Protein AF-A0A6B3EZ88-F1 (afdb_monomer)

Mean predicted aligned error: 10.44 Å

Sequence (78 aa):
MAEATGPIWLVAANVVLWRRYGELGQELRPGTKAFRGGAKVYVIDTYPGGANEQLTAVSHGPHPGHCRCHACLPFSPG

Solvent-accessible surface area (backbone atoms only — not comparable to full-atom values): 5029 Å² total; per-residue (Å²): 132,84,77,82,83,66,92,75,41,74,48,82,46,69,37,46,52,69,37,66,35,71,79,94,40,74,40,78,40,60,57,43,87,46,52,46,52,71,22,46,36,38,35,43,61,52,51,91,93,50,81,74,85,57,72,48,58,51,65,85,48,78,60,61,97,86,39,88,41,79,69,69,41,82,85,74,85,128

Structure (mmCIF, N/CA/C/O backbone):
data_AF-A0A6B3EZ88-F1
#
_entry.id   AF-A0A6B3EZ88-F1
#
loop_
_atom_site.group_PDB
_atom_site.id
_atom_site.type_symbol
_atom_site.label_atom_id
_atom_site.label_alt_id
_atom_site.label_comp_id
_atom_site.label_asym_id
_atom_site.label_entity_id
_atom_site.label_seq_id
_atom_site.pdbx_PDB_ins_code
_atom_site.Cartn_x
_atom_site.Cartn_y
_atom_site.Cartn_z
_atom_site.occupancy
_atom_site.B_iso_or_equiv
_atom_site.auth_seq_id
_atom_site.auth_comp_id
_atom_site.auth_asym_id
_atom_site.auth_atom_id
_atom_site.pdbx_PDB_model_num
ATOM 1 N N . MET A 1 1 ? 16.489 2.703 -31.220 1.00 39.94 1 MET A N 1
ATOM 2 C CA . MET A 1 1 ? 16.991 2.028 -30.006 1.00 39.94 1 MET A CA 1
ATOM 3 C C . MET A 1 1 ? 15.823 1.244 -29.443 1.00 39.94 1 MET A C 1
ATOM 5 O O . MET A 1 1 ? 14.841 1.868 -29.075 1.00 39.94 1 MET A O 1
ATOM 9 N N . ALA A 1 2 ? 15.853 -0.086 -29.527 1.00 55.91 2 ALA A N 1
ATOM 10 C CA . ALA A 1 2 ? 14.809 -0.913 -28.931 1.00 55.91 2 ALA A CA 1
ATOM 11 C C . ALA A 1 2 ? 15.052 -0.931 -27.420 1.00 55.91 2 ALA A C 1
ATOM 13 O O . ALA A 1 2 ? 16.078 -1.441 -26.972 1.00 55.91 2 ALA A O 1
ATOM 14 N N . GLU A 1 3 ? 14.163 -0.296 -26.665 1.00 62.38 3 GLU A N 1
ATOM 15 C CA . GLU A 1 3 ? 14.127 -0.423 -25.213 1.00 62.38 3 GLU A CA 1
ATOM 16 C C . GLU A 1 3 ? 13.941 -1.910 -24.889 1.00 62.38 3 GLU A C 1
ATOM 18 O O . GLU A 1 3 ? 13.027 -2.558 -25.404 1.00 62.38 3 GLU A O 1
ATOM 23 N N . ALA A 1 4 ? 14.864 -2.492 -24.128 1.00 60.66 4 ALA A N 1
ATOM 24 C CA . ALA A 1 4 ? 14.772 -3.891 -23.749 1.00 60.66 4 ALA A CA 1
ATOM 25 C C . ALA A 1 4 ? 13.608 -4.045 -22.762 1.00 60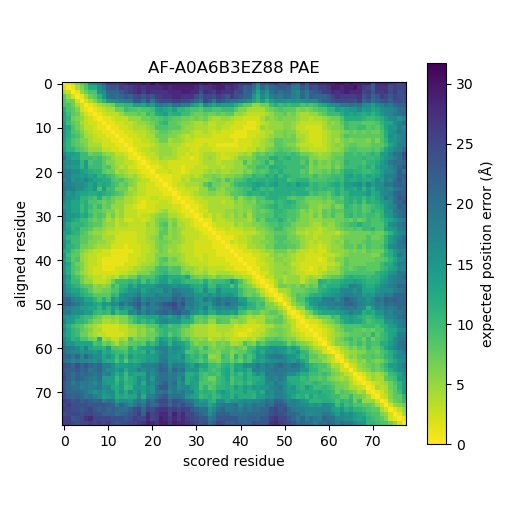.66 4 ALA A C 1
ATOM 27 O O . ALA A 1 4 ? 13.763 -3.776 -21.573 1.00 60.66 4 ALA A O 1
ATOM 28 N N . THR A 1 5 ? 12.435 -4.465 -23.242 1.00 67.31 5 THR A N 1
ATOM 29 C CA . THR A 1 5 ? 11.296 -4.802 -22.379 1.00 67.31 5 THR A CA 1
ATOM 30 C C . THR A 1 5 ? 11.582 -6.126 -21.669 1.00 67.31 5 THR A C 1
ATOM 32 O O . THR A 1 5 ? 11.145 -7.197 -22.090 1.00 67.31 5 THR A O 1
ATOM 35 N N . GLY A 1 6 ? 12.391 -6.063 -20.612 1.00 71.69 6 GLY A N 1
ATOM 36 C CA . GLY A 1 6 ? 12.532 -7.152 -19.653 1.00 71.69 6 GLY A CA 1
ATOM 37 C C . GLY A 1 6 ? 11.217 -7.396 -18.898 1.00 71.69 6 GLY A C 1
ATOM 38 O O . GLY A 1 6 ? 10.323 -6.547 -18.916 1.00 71.69 6 GLY A O 1
ATOM 39 N N . PRO A 1 7 ? 11.063 -8.556 -18.238 1.00 73.12 7 PRO A N 1
ATOM 40 C CA . PRO A 1 7 ? 9.891 -8.821 -17.413 1.00 73.12 7 PRO A CA 1
ATOM 41 C C . PRO A 1 7 ? 9.786 -7.784 -16.286 1.00 73.12 7 PRO A C 1
ATOM 43 O O . PRO A 1 7 ? 10.730 -7.597 -15.520 1.00 73.12 7 PRO A O 1
ATOM 46 N N . ILE A 1 8 ? 8.626 -7.132 -16.181 1.00 75.88 8 ILE A N 1
ATOM 47 C CA . ILE A 1 8 ? 8.314 -6.187 -15.102 1.00 75.88 8 ILE A CA 1
ATOM 48 C C . ILE A 1 8 ? 7.632 -6.956 -13.972 1.00 75.88 8 ILE A C 1
ATOM 50 O O . ILE A 1 8 ? 6.730 -7.765 -14.203 1.00 75.88 8 ILE A O 1
ATOM 54 N N . TRP A 1 9 ? 8.044 -6.685 -12.740 1.00 82.25 9 TRP A N 1
ATOM 55 C CA . TRP A 1 9 ? 7.436 -7.274 -11.554 1.00 82.25 9 TRP A CA 1
ATOM 56 C C . TRP A 1 9 ? 6.155 -6.532 -11.162 1.00 82.25 9 TRP A C 1
ATOM 58 O O . TRP A 1 9 ? 6.099 -5.300 -11.143 1.00 82.25 9 TRP A O 1
ATOM 68 N N . LEU A 1 10 ? 5.121 -7.308 -10.829 1.00 82.81 10 LEU A N 1
ATOM 69 C CA . LEU A 1 10 ? 3.815 -6.821 -10.396 1.00 82.81 10 LEU A CA 1
ATOM 70 C C . LEU A 1 10 ? 3.451 -7.441 -9.048 1.00 82.81 10 LEU A C 1
ATOM 72 O O . LEU A 1 10 ? 3.476 -8.662 -8.890 1.00 82.81 10 LEU A O 1
ATOM 76 N N . VAL A 1 11 ? 3.009 -6.607 -8.109 1.00 85.31 11 VAL A N 1
ATOM 77 C CA . VAL A 1 11 ? 2.376 -7.057 -6.864 1.00 85.31 11 VAL A CA 1
ATOM 78 C C . VAL A 1 11 ? 0.912 -6.637 -6.859 1.00 85.31 11 VAL A C 1
ATOM 80 O O . VAL A 1 11 ? 0.591 -5.453 -6.948 1.00 85.31 11 VAL A O 1
ATOM 83 N N . ALA A 1 12 ? 0.017 -7.614 -6.714 1.00 87.75 12 ALA A N 1
ATOM 84 C CA . ALA A 1 12 ? -1.408 -7.387 -6.495 1.00 87.75 12 ALA A CA 1
ATOM 85 C C . ALA A 1 12 ? -1.736 -7.532 -5.002 1.00 87.75 12 ALA A C 1
ATOM 87 O O . ALA A 1 12 ? -1.452 -8.564 -4.394 1.00 87.75 12 ALA A O 1
ATOM 88 N N . ALA A 1 13 ? -2.344 -6.504 -4.406 1.00 86.06 13 ALA A N 1
ATOM 89 C CA . ALA A 1 13 ? -2.613 -6.458 -2.971 1.00 86.06 13 ALA A CA 1
ATOM 90 C C . ALA A 1 13 ? -3.957 -5.799 -2.624 1.00 86.06 13 ALA A C 1
ATOM 92 O O . ALA A 1 13 ? -4.598 -5.124 -3.434 1.00 86.06 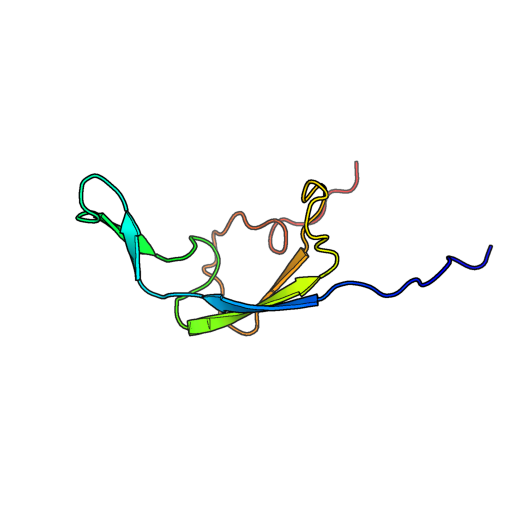13 ALA A O 1
ATOM 93 N N . ASN A 1 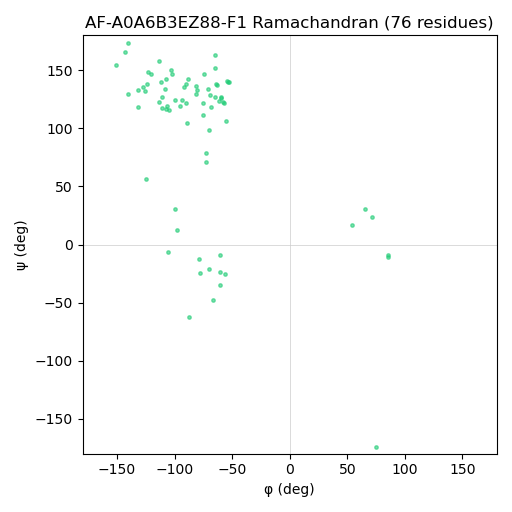14 ? -4.379 -5.994 -1.373 1.00 87.81 14 ASN A N 1
ATOM 94 C CA . ASN A 1 14 ? -5.542 -5.341 -0.779 1.00 87.81 14 ASN A CA 1
ATOM 95 C C . ASN A 1 14 ? -5.103 -4.375 0.314 1.00 87.81 14 ASN A C 1
ATOM 97 O O . ASN A 1 14 ? -4.262 -4.717 1.147 1.00 87.81 14 ASN A O 1
ATOM 101 N N . VAL A 1 15 ? -5.741 -3.211 0.379 1.00 84.94 15 VAL A N 1
ATOM 102 C CA . VAL A 1 15 ? -5.564 -2.303 1.508 1.00 84.94 15 VAL A CA 1
ATOM 103 C C . VAL A 1 15 ? -6.317 -2.830 2.716 1.00 84.94 15 VAL A C 1
ATOM 105 O O . VAL A 1 15 ? -7.536 -2.989 2.697 1.00 84.94 15 VAL A O 1
ATOM 108 N N . VAL A 1 16 ? -5.589 -3.058 3.802 1.00 86.81 16 VAL A N 1
ATOM 109 C CA . VAL A 1 16 ? -6.187 -3.408 5.090 1.00 86.81 16 VAL A CA 1
ATOM 110 C C . VAL A 1 16 ? -6.897 -2.181 5.667 1.00 86.81 16 VAL A C 1
ATOM 112 O O . VAL A 1 16 ? -6.336 -1.086 5.680 1.00 86.81 16 VAL A O 1
ATOM 115 N N . LEU A 1 17 ? -8.130 -2.351 6.155 1.00 82.25 17 LEU A N 1
ATOM 116 C CA . LEU A 1 17 ? -8.916 -1.244 6.711 1.00 82.25 17 LEU A CA 1
ATOM 117 C C . LEU A 1 17 ? -8.304 -0.685 7.999 1.00 82.25 17 LEU A C 1
ATOM 119 O O . LEU A 1 17 ? -8.116 0.522 8.095 1.00 82.25 17 LEU A O 1
ATOM 123 N N . TRP A 1 18 ? -7.938 -1.554 8.943 1.00 86.00 18 TRP A N 1
ATOM 124 C CA . TRP A 1 18 ? -7.322 -1.175 10.213 1.00 86.00 18 TRP A CA 1
ATOM 125 C C . TRP A 1 18 ? -6.098 -2.032 10.486 1.00 86.00 18 TRP A C 1
ATOM 127 O O . TRP A 1 18 ? -6.151 -3.257 10.380 1.00 86.00 18 TRP A O 1
ATOM 137 N N . ARG A 1 19 ? -4.998 -1.393 10.867 1.00 86.56 19 ARG A N 1
ATOM 138 C CA . ARG A 1 19 ? -3.762 -2.058 11.259 1.00 86.56 19 ARG A CA 1
ATOM 139 C C . ARG A 1 19 ? -3.368 -1.612 12.660 1.00 86.56 19 ARG A C 1
ATOM 141 O O . ARG A 1 19 ? -3.484 -0.435 12.995 1.00 86.56 19 ARG A O 1
ATOM 148 N N . ARG A 1 20 ? -2.928 -2.577 13.465 1.00 88.88 20 ARG A N 1
ATOM 149 C CA . ARG A 1 20 ? -2.450 -2.362 14.832 1.00 88.88 20 ARG A CA 1
ATOM 150 C C . ARG A 1 20 ? -1.007 -1.861 14.816 1.00 88.88 20 ARG A C 1
ATOM 152 O O . ARG A 1 20 ? -0.171 -2.423 14.112 1.00 88.88 20 ARG A O 1
ATOM 159 N N . TYR A 1 21 ? -0.747 -0.817 15.587 1.00 83.06 21 TYR A N 1
ATOM 160 C CA . TYR A 1 21 ? 0.525 -0.121 15.758 1.00 83.06 21 TYR A CA 1
ATOM 161 C C . TYR A 1 21 ? 0.720 0.269 17.232 1.00 83.06 21 TYR A C 1
ATOM 163 O O . TYR A 1 21 ? -0.181 0.102 18.053 1.00 83.06 21 TYR A O 1
ATOM 171 N N . GLY A 1 22 ? 1.901 0.797 17.560 1.00 85.62 22 GLY A N 1
ATOM 172 C CA . GLY A 1 22 ? 2.238 1.222 18.918 1.00 85.62 22 GLY A CA 1
ATOM 173 C C . GLY A 1 22 ? 2.531 0.051 19.856 1.00 85.62 22 GLY A C 1
ATOM 174 O O . GLY A 1 22 ? 2.595 -1.109 19.439 1.00 85.62 22 GLY A O 1
ATOM 175 N N . GLU A 1 23 ? 2.734 0.366 21.133 1.00 90.38 23 GLU A N 1
ATOM 176 C CA . GLU A 1 23 ? 3.030 -0.631 22.159 1.00 90.38 23 GLU A CA 1
ATOM 177 C C . GLU A 1 23 ? 1.885 -1.652 22.259 1.00 90.38 23 GLU A C 1
ATOM 179 O O . GLU A 1 23 ? 0.710 -1.291 22.347 1.00 90.38 23 GLU A O 1
ATOM 184 N N . LEU A 1 24 ? 2.228 -2.940 22.148 1.00 89.56 24 LEU A N 1
ATOM 185 C CA . LEU A 1 24 ? 1.286 -4.070 22.110 1.00 89.56 24 LEU A CA 1
ATOM 186 C C . LEU A 1 24 ? 0.186 -3.976 21.029 1.00 89.56 24 LEU A C 1
ATOM 188 O O . LEU A 1 24 ? -0.811 -4.696 21.090 1.00 89.56 24 LEU A O 1
ATOM 192 N N . GLY A 1 25 ? 0.348 -3.119 20.016 1.00 87.75 25 GLY A N 1
ATOM 193 C CA . GLY A 1 25 ? -0.639 -2.965 18.948 1.00 87.75 25 GLY A CA 1
ATOM 194 C C . GLY A 1 25 ? -1.933 -2.264 19.377 1.00 87.75 25 GLY A C 1
ATOM 195 O O . GLY A 1 25 ? -2.969 -2.486 18.747 1.00 87.75 25 GLY A O 1
ATOM 196 N N . GLN A 1 26 ? -1.897 -1.460 20.443 1.00 89.75 26 GLN A N 1
ATOM 197 C CA . GLN A 1 26 ? -3.073 -0.748 20.962 1.00 89.75 26 GLN A CA 1
ATOM 198 C C . GLN A 1 26 ? -3.563 0.381 20.045 1.00 89.75 26 GLN A C 1
ATOM 200 O O . GLN A 1 26 ? -4.723 0.782 20.112 1.00 89.75 26 GLN A O 1
ATOM 205 N N . GLU A 1 27 ? -2.712 0.897 19.161 1.00 90.19 27 GLU A N 1
ATOM 206 C CA . GLU A 1 27 ? -3.086 1.970 18.252 1.00 90.19 27 GLU A CA 1
ATOM 207 C C . GLU A 1 27 ? -3.639 1.408 16.938 1.00 90.19 27 GLU A C 1
ATOM 209 O O . GLU A 1 27 ? -2.955 0.685 16.214 1.00 90.19 27 GLU A O 1
ATOM 214 N N . LEU A 1 28 ? -4.875 1.767 16.587 1.00 86.94 28 LEU A N 1
ATOM 215 C CA . LEU A 1 28 ? -5.463 1.420 15.295 1.00 86.94 28 LEU A CA 1
ATOM 216 C C . LEU A 1 28 ? -5.268 2.564 14.307 1.00 86.94 28 LEU A C 1
ATOM 218 O O . LEU A 1 28 ? -5.779 3.666 14.497 1.00 86.94 28 LEU A O 1
ATOM 222 N N . ARG A 1 29 ? -4.566 2.281 13.209 1.00 83.50 29 ARG A N 1
ATOM 223 C CA . ARG A 1 29 ? -4.401 3.216 12.094 1.00 83.50 29 ARG A CA 1
ATOM 224 C C . ARG A 1 29 ? -4.946 2.616 10.802 1.00 83.50 29 ARG A C 1
ATOM 226 O O . ARG A 1 29 ? -4.825 1.405 10.600 1.00 83.50 29 ARG A O 1
ATOM 233 N N . PRO A 1 30 ? -5.511 3.435 9.903 1.00 78.94 30 PRO A N 1
ATOM 234 C CA . PRO A 1 30 ? -5.827 2.991 8.554 1.00 78.94 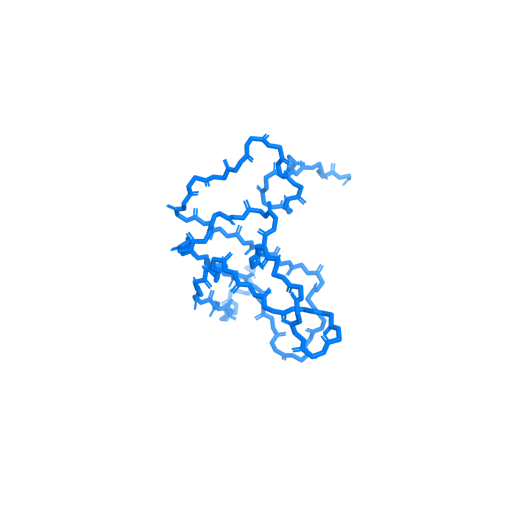30 PRO A CA 1
ATOM 235 C C . PRO A 1 30 ? -4.590 2.391 7.877 1.00 78.94 30 PRO A C 1
ATOM 237 O O . PRO A 1 30 ? -3.488 2.921 8.030 1.00 78.94 30 PRO A O 1
ATOM 240 N N . GLY A 1 31 ? -4.759 1.295 7.127 1.00 79.00 31 GLY A N 1
ATOM 241 C CA . GLY A 1 31 ? -3.633 0.588 6.497 1.00 79.00 31 GLY A CA 1
ATOM 242 C C . GLY A 1 31 ? -2.835 1.448 5.512 1.00 79.00 31 GLY A C 1
ATOM 243 O O . GLY A 1 31 ? -1.655 1.200 5.283 1.00 79.00 31 GLY A O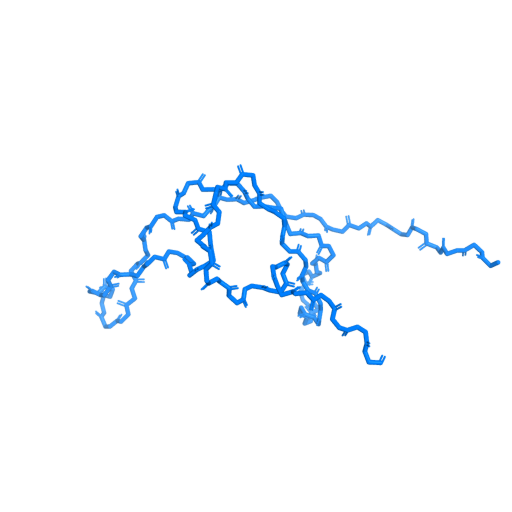 1
ATOM 244 N N . THR A 1 32 ? -3.452 2.495 4.970 1.00 77.56 32 THR A N 1
ATOM 245 C CA . THR A 1 32 ? -2.778 3.590 4.273 1.00 77.56 32 THR A CA 1
ATOM 246 C C . THR A 1 32 ? -3.591 4.874 4.426 1.00 77.56 32 THR A C 1
ATOM 248 O O . THR A 1 32 ? -4.804 4.840 4.620 1.00 77.56 32 THR A O 1
ATOM 251 N N . LYS A 1 33 ? -2.916 6.024 4.337 1.00 75.94 33 LYS A N 1
ATOM 252 C CA . LYS A 1 33 ? -3.566 7.343 4.249 1.00 75.94 33 LYS A CA 1
ATOM 253 C C . LYS A 1 33 ? -4.080 7.649 2.839 1.00 75.94 33 LYS A C 1
ATOM 255 O O . LYS A 1 33 ? -4.792 8.629 2.654 1.00 75.94 33 LYS A O 1
ATOM 260 N N . ALA A 1 34 ? -3.661 6.851 1.857 1.00 75.69 34 ALA A N 1
ATOM 261 C CA . ALA A 1 34 ? -3.977 7.048 0.458 1.00 75.69 34 ALA A CA 1
ATOM 262 C C . ALA A 1 34 ? -5.290 6.390 0.080 1.00 75.69 34 ALA A C 1
ATOM 264 O O . ALA A 1 34 ? -6.257 7.063 -0.230 1.00 75.69 34 ALA A O 1
ATOM 265 N N . PHE A 1 35 ? -5.389 5.080 0.202 1.00 78.44 35 PHE A N 1
ATOM 266 C CA . PHE A 1 35 ? -6.559 4.355 -0.275 1.00 78.44 35 PHE A CA 1
ATOM 267 C C . PHE A 1 35 ? -7.471 3.960 0.888 1.00 78.44 35 PHE A C 1
ATOM 269 O O . PHE A 1 35 ? -7.009 3.721 2.005 1.00 78.44 35 PHE A O 1
ATOM 276 N N . ARG A 1 36 ? -8.782 3.865 0.639 1.00 80.62 36 ARG A N 1
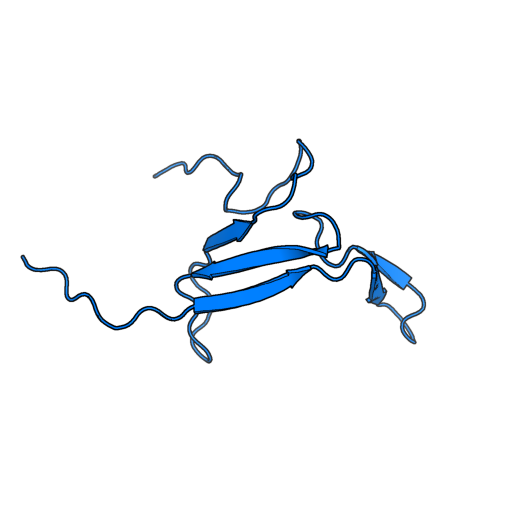ATOM 277 C CA . ARG A 1 36 ? -9.707 3.303 1.635 1.00 80.62 36 ARG A CA 1
ATOM 278 C C . ARG A 1 36 ? -9.393 1.822 1.871 1.00 80.62 36 ARG A C 1
ATOM 280 O O . ARG A 1 36 ? -8.941 1.118 0.968 1.00 80.62 36 ARG A O 1
ATOM 287 N N . GLY A 1 37 ? -9.696 1.336 3.073 1.00 84.31 37 GLY A N 1
ATOM 288 C CA . GLY A 1 37 ? -9.676 -0.097 3.363 1.00 84.31 37 GLY A CA 1
ATOM 289 C C . GLY A 1 37 ? -10.544 -0.895 2.394 1.00 84.31 37 GLY A C 1
ATOM 290 O O . GLY A 1 37 ? -11.625 -0.451 2.017 1.00 84.31 37 GLY A O 1
ATOM 291 N N . GLY A 1 38 ? -10.057 -2.064 1.990 1.00 84.56 38 GLY A N 1
ATOM 292 C CA . GLY A 1 38 ? -10.677 -2.932 0.990 1.00 84.56 38 GLY A CA 1
ATOM 293 C C . GLY A 1 38 ? -10.314 -2.596 -0.460 1.00 84.56 38 GLY A C 1
ATOM 294 O O . GLY A 1 38 ? -10.615 -3.392 -1.348 1.00 84.56 38 GLY A O 1
ATOM 295 N N . ALA A 1 39 ? -9.645 -1.467 -0.725 1.00 85.50 39 ALA A N 1
ATOM 296 C CA . ALA A 1 39 ? -9.214 -1.122 -2.076 1.00 85.50 39 ALA A CA 1
ATOM 297 C C . ALA A 1 39 ? -8.197 -2.139 -2.620 1.00 85.50 39 ALA A C 1
ATOM 299 O O . ALA A 1 39 ? -7.266 -2.545 -1.920 1.00 85.50 39 ALA A O 1
ATOM 300 N N . LYS A 1 40 ? -8.362 -2.516 -3.891 1.00 87.00 40 LYS A N 1
ATOM 301 C CA . LYS A 1 40 ? -7.374 -3.285 -4.657 1.00 87.00 40 LYS A CA 1
ATOM 302 C C . LYS A 1 40 ? -6.300 -2.334 -5.178 1.00 87.00 40 LYS A C 1
ATOM 304 O O . LYS A 1 40 ? -6.646 -1.310 -5.774 1.00 87.00 40 LYS A O 1
ATOM 309 N N . VAL A 1 41 ? -5.034 -2.677 -4.949 1.00 84.12 41 VAL A N 1
ATOM 310 C CA . VAL A 1 41 ? -3.865 -1.899 -5.377 1.00 84.12 41 VAL A CA 1
ATOM 311 C C . VAL A 1 41 ? -2.911 -2.803 -6.143 1.00 84.12 41 VAL A C 1
ATOM 313 O O . VAL A 1 41 ? -2.625 -3.923 -5.716 1.00 84.12 41 VAL A O 1
ATOM 316 N N . TYR A 1 42 ? -2.413 -2.283 -7.256 1.00 84.69 42 TYR A N 1
ATOM 317 C CA . TYR A 1 42 ? -1.374 -2.886 -8.073 1.00 84.69 42 TYR A CA 1
ATOM 318 C C . TYR A 1 42 ? -0.115 -2.043 -7.950 1.00 84.69 42 TYR A C 1
ATOM 320 O O . TYR A 1 42 ? -0.168 -0.829 -8.153 1.00 84.69 42 TYR A O 1
ATOM 328 N N . VAL A 1 43 ? 0.992 -2.685 -7.596 1.00 81.81 43 VAL A N 1
ATOM 329 C CA . VAL A 1 43 ? 2.309 -2.057 -7.538 1.00 81.81 43 VAL A CA 1
ATOM 330 C C . VAL A 1 43 ? 3.127 -2.575 -8.706 1.00 81.81 43 VAL A C 1
ATOM 332 O O . VAL A 1 43 ? 3.376 -3.777 -8.798 1.00 81.81 43 VAL A O 1
ATOM 335 N N . ILE A 1 44 ? 3.497 -1.664 -9.595 1.00 81.94 44 ILE A N 1
ATOM 336 C CA . ILE A 1 44 ? 4.260 -1.948 -10.809 1.00 81.94 44 ILE A CA 1
ATOM 337 C C . ILE A 1 44 ? 5.710 -1.543 -10.557 1.00 81.94 44 ILE A C 1
ATOM 339 O O . ILE A 1 44 ? 5.956 -0.581 -9.825 1.00 81.94 44 ILE A O 1
ATOM 343 N N . ASP A 1 45 ? 6.636 -2.277 -11.171 1.00 75.88 45 ASP A N 1
ATOM 344 C CA . ASP A 1 45 ? 8.074 -1.985 -11.154 1.00 75.88 45 ASP A CA 1
ATOM 345 C C . ASP A 1 45 ? 8.709 -2.094 -9.757 1.00 75.88 45 ASP A C 1
ATOM 347 O O . ASP A 1 45 ? 9.654 -1.402 -9.396 1.00 75.88 45 ASP A O 1
ATOM 351 N N . THR A 1 46 ? 8.163 -2.985 -8.924 1.00 71.38 46 THR A N 1
ATOM 352 C CA . THR A 1 46 ? 8.716 -3.271 -7.595 1.00 71.38 46 THR A CA 1
ATOM 353 C C . THR A 1 46 ? 9.669 -4.456 -7.658 1.00 71.38 46 THR A C 1
ATOM 355 O O . THR A 1 46 ? 9.290 -5.544 -8.084 1.00 71.38 46 THR A O 1
ATOM 358 N N . TYR A 1 47 ? 10.908 -4.265 -7.208 1.00 68.19 47 TYR A N 1
ATOM 359 C CA . TYR A 1 47 ? 11.929 -5.308 -7.226 1.00 68.19 47 TYR A CA 1
ATOM 360 C C . TYR A 1 47 ? 12.272 -5.783 -5.801 1.00 68.19 47 TYR A C 1
ATOM 362 O O . TYR A 1 47 ? 12.763 -4.992 -4.994 1.00 68.19 47 TYR A O 1
ATOM 370 N N . PRO A 1 48 ? 12.049 -7.063 -5.443 1.00 61.28 48 PRO A N 1
ATOM 371 C CA . PRO A 1 48 ? 12.434 -7.590 -4.135 1.00 61.28 48 PRO A CA 1
ATOM 372 C C . PRO A 1 48 ? 13.954 -7.518 -3.916 1.00 61.28 48 PRO A C 1
ATOM 374 O O . PRO A 1 48 ? 14.725 -8.085 -4.683 1.00 61.28 48 PRO A O 1
ATOM 377 N N . GLY A 1 49 ? 14.397 -6.851 -2.848 1.00 65.06 49 GLY A N 1
ATOM 378 C CA . GLY A 1 49 ? 15.820 -6.754 -2.482 1.00 65.06 49 GLY A CA 1
ATOM 379 C C . GLY A 1 49 ? 16.604 -5.633 -3.177 1.00 65.06 49 GLY A C 1
ATOM 380 O O . GLY A 1 49 ? 17.704 -5.315 -2.733 1.00 65.06 49 GLY A O 1
ATOM 381 N N . GLY A 1 50 ? 16.033 -4.987 -4.196 1.00 59.94 50 GLY A N 1
ATOM 382 C CA . GLY A 1 50 ? 16.459 -3.664 -4.653 1.00 59.94 50 GLY A CA 1
ATOM 383 C C . GLY A 1 50 ? 15.657 -2.622 -3.887 1.00 59.94 50 GLY A C 1
ATOM 384 O O . GLY A 1 50 ? 14.471 -2.823 -3.629 1.00 59.94 50 GLY A O 1
ATOM 385 N N . ALA A 1 51 ? 16.280 -1.537 -3.442 1.00 54.28 51 ALA A N 1
ATOM 386 C CA . ALA A 1 51 ? 15.522 -0.449 -2.839 1.00 54.28 51 ALA A CA 1
ATOM 387 C C . ALA A 1 51 ? 14.393 -0.021 -3.800 1.00 54.28 51 ALA A C 1
ATOM 389 O O . ALA A 1 51 ? 14.591 0.012 -5.010 1.00 54.28 51 ALA A O 1
ATOM 390 N N . ASN A 1 52 ? 13.199 0.270 -3.273 1.00 59.75 52 ASN A N 1
ATOM 391 C CA . ASN A 1 52 ? 12.077 0.762 -4.080 1.00 59.75 52 ASN A CA 1
ATOM 392 C C . ASN A 1 52 ? 12.356 2.221 -4.486 1.00 59.75 52 ASN A C 1
ATOM 394 O O . ASN A 1 52 ? 11.753 3.135 -3.926 1.00 59.75 52 ASN A O 1
ATOM 398 N N . GLU A 1 53 ? 13.312 2.444 -5.390 1.00 56.53 53 GLU A N 1
ATOM 399 C CA . GLU A 1 53 ? 13.704 3.781 -5.856 1.00 56.53 53 GLU A CA 1
ATOM 400 C C . GLU A 1 53 ? 12.525 4.491 -6.527 1.00 56.53 53 GLU A C 1
ATOM 402 O O . GLU A 1 53 ? 12.322 5.688 -6.326 1.00 56.53 53 GLU A O 1
ATOM 407 N N . GLN A 1 54 ? 11.680 3.731 -7.229 1.00 64.69 54 GLN A N 1
ATOM 408 C CA . GLN A 1 54 ? 10.434 4.213 -7.802 1.00 64.69 54 GLN A CA 1
ATOM 409 C C . GLN A 1 54 ? 9.338 3.156 -7.638 1.00 64.69 54 GLN A C 1
ATOM 411 O O . GLN A 1 54 ? 9.527 1.985 -7.939 1.00 64.69 54 GLN A O 1
ATOM 416 N N . LEU A 1 55 ? 8.184 3.567 -7.107 1.00 70.81 55 LEU A N 1
ATOM 417 C CA . LEU A 1 55 ? 7.037 2.690 -6.876 1.00 70.81 55 LEU A CA 1
ATOM 418 C C . LEU A 1 55 ? 5.782 3.364 -7.422 1.00 70.81 55 LEU A C 1
ATOM 420 O O . LEU A 1 55 ? 5.381 4.429 -6.945 1.00 70.81 55 LEU A O 1
ATOM 424 N N . THR A 1 56 ? 5.134 2.741 -8.407 1.00 75.88 56 THR A N 1
ATOM 425 C CA . THR A 1 56 ? 3.858 3.223 -8.948 1.00 75.88 56 THR A CA 1
ATOM 426 C C . THR A 1 56 ? 2.721 2.343 -8.452 1.00 75.88 56 THR A C 1
ATOM 428 O O . THR A 1 56 ? 2.651 1.155 -8.760 1.00 75.88 56 THR A O 1
ATOM 431 N N . ALA A 1 57 ? 1.822 2.944 -7.672 1.00 78.81 57 ALA A N 1
ATOM 432 C CA . ALA A 1 57 ? 0.637 2.283 -7.146 1.00 78.81 57 ALA A CA 1
ATOM 433 C C . ALA A 1 57 ? -0.616 2.769 -7.882 1.00 78.81 57 ALA A C 1
ATOM 435 O O . ALA A 1 57 ? -0.964 3.946 -7.801 1.00 78.81 57 ALA A O 1
ATOM 436 N N . VAL A 1 58 ? -1.324 1.857 -8.546 1.00 78.81 58 VAL A N 1
ATOM 437 C CA . VAL A 1 58 ? -2.629 2.126 -9.168 1.00 78.81 58 VAL A CA 1
ATOM 438 C C . VAL A 1 58 ? -3.709 1.419 -8.358 1.00 78.81 58 VAL A C 1
ATOM 440 O O . VAL A 1 58 ? -3.552 0.255 -7.990 1.00 78.81 58 VAL A O 1
ATOM 443 N N . SER A 1 59 ? -4.811 2.109 -8.059 1.00 74.75 59 SER A N 1
ATOM 444 C CA . SER A 1 59 ? -5.911 1.546 -7.267 1.00 74.75 59 SER A CA 1
ATOM 445 C C . SER A 1 59 ? -7.245 1.601 -7.999 1.00 74.75 59 SER A C 1
ATOM 447 O O . SER A 1 59 ? -7.510 2.562 -8.713 1.00 74.75 59 SER A O 1
ATOM 449 N N . HIS A 1 60 ? -8.116 0.626 -7.732 1.00 74.62 60 HIS A N 1
ATOM 450 C CA . HIS A 1 60 ? -9.491 0.589 -8.256 1.00 74.62 60 HIS A CA 1
ATOM 451 C C . HIS A 1 60 ? -10.554 1.115 -7.268 1.00 74.62 60 HIS A C 1
ATOM 453 O O . HIS A 1 60 ? -11.745 0.896 -7.472 1.00 74.62 60 HIS A O 1
ATOM 459 N N . GLY A 1 61 ? -10.154 1.778 -6.176 1.00 69.38 61 GLY A N 1
ATOM 460 C CA . GLY A 1 61 ? -11.070 2.329 -5.167 1.00 69.38 61 GLY A CA 1
ATOM 461 C C . GLY A 1 61 ? -11.049 3.862 -5.116 1.00 69.38 61 GLY A C 1
ATOM 462 O O . GLY A 1 61 ? -10.056 4.466 -5.519 1.00 69.38 61 GLY A O 1
ATOM 463 N N . PRO A 1 62 ? -12.104 4.517 -4.591 1.00 63.44 62 PRO A N 1
ATOM 464 C CA . PRO A 1 62 ? -12.124 5.967 -4.447 1.00 63.44 62 PRO A CA 1
ATOM 465 C C . PRO A 1 62 ? -11.050 6.430 -3.458 1.00 63.44 62 PRO A C 1
ATOM 467 O O . PRO A 1 62 ? -10.973 5.969 -2.314 1.00 63.44 62 PRO A O 1
ATOM 470 N N . HIS A 1 63 ? -10.236 7.368 -3.921 1.00 65.94 63 HIS A N 1
ATOM 471 C CA . HIS A 1 63 ? -9.204 8.035 -3.146 1.00 65.94 63 HIS A CA 1
ATOM 472 C C . HIS A 1 63 ? -9.794 9.274 -2.443 1.00 65.94 63 HIS A C 1
ATOM 474 O O . HIS A 1 63 ? -10.637 9.953 -3.033 1.00 65.94 63 HIS A O 1
ATOM 480 N N . PRO A 1 64 ? -9.401 9.607 -1.199 1.00 65.62 64 PRO A N 1
ATOM 481 C CA . PRO A 1 64 ? -9.766 10.878 -0.594 1.00 65.62 64 PRO A CA 1
ATOM 482 C C . PRO A 1 64 ? -9.123 12.025 -1.387 1.00 65.62 64 PRO A C 1
ATOM 484 O O . PRO A 1 64 ? -7.952 11.947 -1.757 1.00 65.62 64 PRO A O 1
ATOM 487 N N . GLY A 1 65 ? -9.874 13.109 -1.616 1.00 60.69 65 GLY A N 1
ATOM 488 C CA . GLY A 1 65 ? -9.461 14.234 -2.473 1.00 60.69 65 GLY A CA 1
ATOM 489 C C . GLY A 1 65 ? -8.182 14.978 -2.048 1.00 60.69 65 GLY A C 1
ATOM 490 O O . GLY A 1 6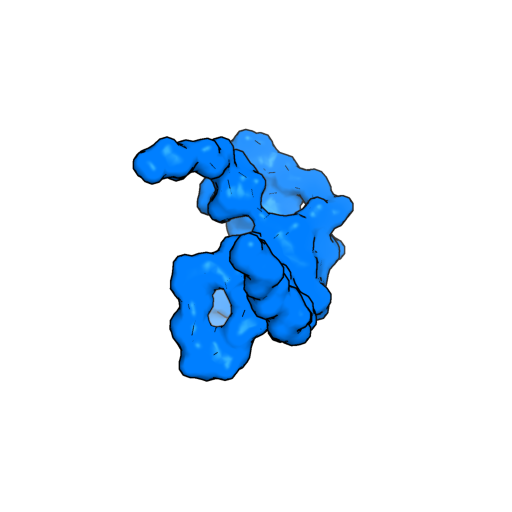5 ? -7.670 15.781 -2.817 1.00 60.69 65 GLY A O 1
ATOM 491 N N . HIS A 1 66 ? -7.630 14.693 -0.861 1.00 62.34 66 HIS A N 1
ATOM 492 C CA . HIS A 1 66 ? -6.406 15.303 -0.322 1.00 62.34 66 HIS A CA 1
ATOM 493 C C . HIS A 1 66 ? -5.360 14.255 0.065 1.00 62.34 66 HIS A C 1
ATOM 495 O O . HIS A 1 66 ? -4.915 14.187 1.213 1.00 62.34 66 HIS A O 1
ATOM 501 N N . CYS A 1 67 ? -4.967 13.404 -0.873 1.00 62.59 67 CYS A N 1
ATOM 502 C CA . CYS A 1 67 ? -3.920 12.429 -0.614 1.00 62.59 67 CYS A CA 1
ATOM 503 C C . CYS A 1 67 ? -2.604 12.785 -1.318 1.00 62.59 67 CYS A C 1
ATOM 505 O O . CYS A 1 67 ? -2.587 13.248 -2.45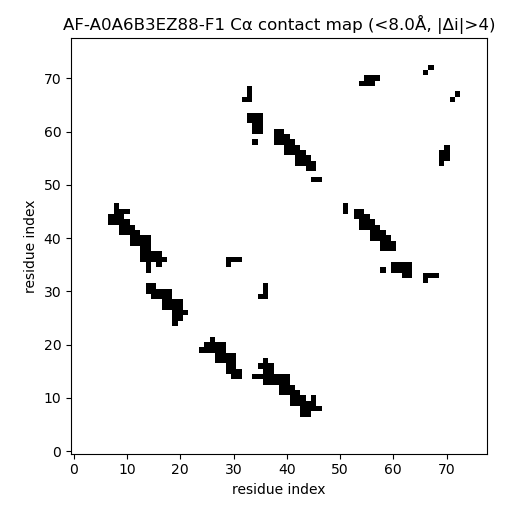2 1.00 62.59 67 CYS A O 1
ATOM 507 N N . ARG A 1 68 ? -1.496 12.509 -0.622 1.00 58.53 68 ARG A N 1
ATOM 508 C CA . ARG A 1 68 ? -0.110 12.717 -1.057 1.00 58.53 68 ARG A CA 1
ATOM 509 C C . ARG A 1 68 ? 0.569 11.439 -1.574 1.00 58.53 68 ARG A C 1
ATOM 511 O O . ARG A 1 68 ? 1.762 11.260 -1.349 1.00 58.53 68 ARG A O 1
ATOM 518 N N . CYS A 1 69 ? -0.164 10.499 -2.170 1.00 64.06 69 CYS A N 1
ATOM 519 C CA . CYS A 1 69 ? 0.485 9.346 -2.795 1.00 64.06 69 CYS A CA 1
ATOM 520 C C . CYS A 1 69 ? 1.147 9.782 -4.109 1.00 64.06 69 CYS A C 1
ATOM 522 O O . CYS A 1 69 ? 0.625 10.651 -4.806 1.00 64.06 69 CYS A O 1
ATOM 524 N N . HIS A 1 70 ? 2.278 9.165 -4.457 1.00 57.25 70 HIS A N 1
ATOM 525 C CA . HIS A 1 70 ? 3.024 9.498 -5.676 1.00 57.25 70 HIS A CA 1
ATOM 526 C C . HIS A 1 70 ? 2.188 9.376 -6.961 1.00 57.25 70 HIS A C 1
ATOM 528 O O . HIS A 1 70 ? 2.464 10.086 -7.916 1.00 57.25 70 HIS A O 1
ATOM 534 N N . ALA A 1 71 ? 1.143 8.540 -6.973 1.00 58.91 71 ALA A N 1
ATOM 535 C CA . ALA A 1 71 ? 0.250 8.382 -8.123 1.00 58.91 71 ALA A CA 1
ATOM 536 C C . ALA A 1 71 ? -0.792 9.508 -8.283 1.00 58.91 71 ALA A C 1
ATOM 538 O O . ALA A 1 71 ? -1.295 9.715 -9.382 1.00 58.91 71 ALA A O 1
ATOM 539 N N . CYS A 1 72 ? -1.147 10.214 -7.202 1.00 59.31 72 CYS A N 1
ATOM 540 C CA . CYS A 1 72 ? -2.103 11.331 -7.232 1.00 59.31 72 CYS A CA 1
ATOM 541 C C . CYS A 1 72 ? -1.434 12.704 -7.101 1.00 59.31 72 CYS A C 1
ATOM 543 O O . CYS A 1 72 ? -2.112 13.722 -7.228 1.00 59.31 72 CYS A O 1
ATOM 545 N N . LEU A 1 73 ? -0.124 12.746 -6.845 1.00 56.09 73 LEU A N 1
ATOM 546 C CA . LEU A 1 73 ? 0.668 13.946 -7.074 1.00 56.09 73 LEU A CA 1
ATOM 547 C C . LEU A 1 73 ? 0.757 14.152 -8.596 1.00 56.09 73 LEU A C 1
ATOM 549 O O . LEU A 1 73 ? 1.101 13.199 -9.296 1.00 56.09 73 LEU A O 1
ATOM 553 N N . PRO A 1 74 ? 0.441 15.344 -9.138 1.00 51.12 74 PRO A N 1
ATOM 554 C CA . PRO A 1 74 ? 0.758 15.628 -10.528 1.00 51.12 74 PRO A CA 1
ATOM 555 C C . PRO A 1 74 ? 2.265 15.440 -10.694 1.00 51.12 74 PRO A C 1
ATOM 557 O O . PRO A 1 74 ? 3.060 16.039 -9.969 1.00 51.12 74 PRO A O 1
ATOM 560 N N . P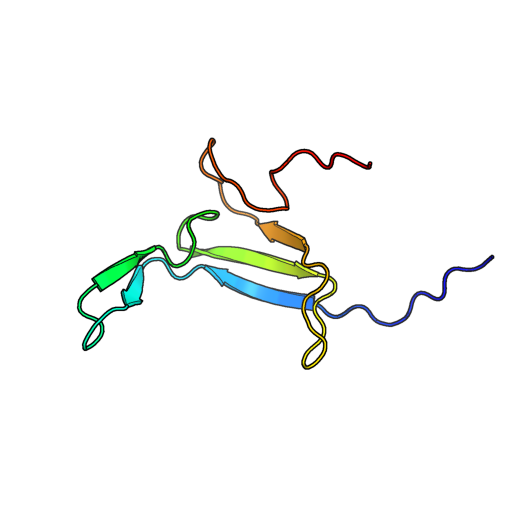HE A 1 75 ? 2.640 14.540 -11.596 1.00 43.03 75 PHE A N 1
ATOM 561 C CA . PHE A 1 75 ? 4.017 14.345 -12.013 1.00 43.03 75 PHE A CA 1
ATOM 562 C C . PHE A 1 75 ? 4.555 15.696 -12.504 1.00 43.03 75 PHE A C 1
ATOM 564 O O . PHE A 1 75 ? 4.147 16.168 -13.562 1.00 43.03 75 PHE A O 1
ATOM 571 N N . SER A 1 76 ? 5.419 16.342 -11.719 1.00 34.78 76 SER A N 1
ATOM 572 C CA . SER A 1 76 ? 6.287 17.410 -12.216 1.00 34.78 76 SER A CA 1
ATOM 573 C C . SER A 1 76 ? 7.569 16.742 -12.702 1.00 34.78 76 SER A C 1
ATOM 575 O O . SER A 1 76 ? 8.366 16.332 -11.854 1.00 34.78 76 SER A O 1
ATOM 577 N N . PRO A 1 77 ? 7.792 16.600 -14.019 1.00 43.47 77 PRO A N 1
ATOM 578 C CA . PRO A 1 77 ? 9.140 16.380 -14.503 1.00 43.47 77 PRO A CA 1
ATOM 579 C C . PRO A 1 77 ? 9.910 17.681 -14.256 1.00 43.47 77 PRO A C 1
ATOM 581 O O . PRO A 1 77 ? 9.495 18.746 -14.720 1.00 43.47 77 PRO A O 1
ATOM 584 N N . GLY A 1 78 ? 10.960 17.600 -13.443 1.00 37.06 78 GLY A N 1
ATOM 585 C CA . GLY A 1 78 ? 12.030 18.596 -13.442 1.00 37.06 78 GLY A CA 1
ATOM 586 C C . GLY A 1 78 ? 12.954 18.377 -14.628 1.00 37.06 78 GLY A C 1
ATOM 587 O O . GLY A 1 78 ? 13.041 17.213 -15.083 1.00 37.06 78 GLY A O 1
#

Nearest PDB structures (foldseek):
  4m03-assembly1_A-2  TM=3.228E-01  e=3.025E+00  Staphylococcus aureus subsp. aureus NCTC 8325
  4m00-assembly1_A  TM=4.078E-01  e=7.147E+00  Staphylococcus aureus subsp. aureus NCTC 8325
  4m02-assembly1_A  TM=3.069E-01  e=5.590E+00  Staphylococcus aureus subsp. aureus NCTC 8325

Radius of gyration: 15.46 Å; Cα contacts (8 Å, |Δi|>4): 119; chains: 1; bounding box: 29×27×52 Å

Secondary structure (DSSP, 8-state):
-----PPPPEEEEE--SEEEESGGG-EEEES-SSSPTT-EEEEES--TTS--SS-EEEESSPPPTT---TTTS-----

Foldseek 3Di:
DDDPPDDKDKDKDFFAQWFFDDDVSPDTDGSDLWFHGGKIKMWIRDDPPPPCPDIDIDIPGDTDPDDDDPNPPPDDDD

pLDDT: mean 72.38, std 13.84, range [34.78, 90.38]